Protein AF-A0A0L8FNW1-F1 (afdb_monomer)

Foldseek 3Di:
DVVVVVVVVVVVVVVVVLVVVLVVQVVVLVVVVVVQVVCCVPPVDGDDPVSNDRDDRPPPPPPPPD

Mean predicted aligned error: 8.1 Å

Solvent-accessible surface area (backbone atoms only — not comparable to full-atom values): 4113 Å² total; per-residue (Å²): 113,70,66,63,52,55,53,51,51,53,52,53,50,50,53,49,52,53,50,52,52,52,50,51,48,50,51,53,48,52,53,52,49,51,52,35,54,51,42,30,71,73,70,74,46,85,55,75,68,84,76,69,60,81,76,86,76,84,78,83,72,83,84,77,88,123

Secondary structure (DSSP, 8-state):
-HHHHHHHHHHHHHHHHHHHHHHHHHHHHHHHHHHHHHHHHHHSS---GGG-SPPP---TTTT---

pLDDT: mean 83.33, std 15.33, range [41.41, 96.81]

Radius of gyration: 18.83 Å; Cα contacts (8 Å, |Δi|>4): 21; chains: 1; bounding box: 35×18×56 Å

Structure (mmCIF, N/CA/C/O backbone):
data_AF-A0A0L8FNW1-F1
#
_entry.id   AF-A0A0L8FNW1-F1
#
loop_
_atom_site.group_PDB
_atom_site.id
_atom_site.type_symbol
_atom_site.label_atom_id
_atom_site.label_alt_id
_atom_site.label_comp_id
_atom_site.label_asym_id
_atom_site.label_entity_id
_atom_site.label_seq_id
_atom_site.pdbx_PDB_ins_code
_atom_site.Cartn_x
_atom_site.Cartn_y
_atom_site.Cartn_z
_atom_site.occupancy
_atom_site.B_iso_or_equiv
_atom_site.auth_seq_id
_atom_site.auth_comp_id
_atom_site.auth_asym_id
_atom_site.auth_atom_id
_atom_site.pdbx_PDB_model_num
ATOM 1 N N . ALA A 1 1 ? 17.167 0.207 -30.286 1.00 69.81 1 ALA A N 1
ATOM 2 C CA . ALA A 1 1 ? 17.056 1.411 -29.431 1.00 69.81 1 ALA A CA 1
ATOM 3 C C . ALA A 1 1 ? 15.646 1.613 -28.849 1.00 69.81 1 ALA A C 1
ATOM 5 O O . ALA A 1 1 ? 15.501 1.548 -27.638 1.00 69.81 1 ALA A O 1
ATOM 6 N N . ARG A 1 2 ? 14.592 1.788 -29.666 1.00 86.38 2 ARG A N 1
ATOM 7 C CA . ARG A 1 2 ? 13.235 2.149 -29.185 1.00 86.38 2 ARG A CA 1
ATOM 8 C C . ARG A 1 2 ? 12.560 1.108 -28.277 1.00 86.38 2 ARG A C 1
ATOM 10 O O . ARG A 1 2 ? 11.917 1.471 -27.302 1.00 86.38 2 ARG A O 1
ATOM 17 N N . ILE A 1 3 ? 12.748 -0.180 -28.565 1.00 90.69 3 ILE A N 1
ATOM 18 C CA . ILE A 1 3 ? 12.161 -1.279 -27.775 1.00 90.69 3 ILE A CA 1
ATOM 19 C C . ILE A 1 3 ? 12.764 -1.341 -26.363 1.00 90.69 3 ILE A C 1
ATOM 21 O O . ILE A 1 3 ? 12.021 -1.458 -25.395 1.00 90.69 3 ILE A O 1
ATOM 25 N N . ALA A 1 4 ? 14.088 -1.205 -26.234 1.00 91.06 4 ALA A N 1
ATOM 26 C CA . ALA A 1 4 ? 14.769 -1.220 -24.937 1.00 91.06 4 ALA A CA 1
ATOM 27 C C . ALA A 1 4 ? 14.329 -0.045 -24.044 1.00 91.06 4 ALA A C 1
ATOM 29 O O . ALA A 1 4 ? 14.089 -0.234 -22.854 1.00 91.06 4 ALA A O 1
ATOM 30 N N . PHE A 1 5 ? 14.142 1.142 -24.635 1.00 90.19 5 PHE A N 1
ATOM 31 C CA . PHE A 1 5 ? 13.592 2.306 -23.937 1.00 90.19 5 PHE A CA 1
ATOM 32 C C . PHE A 1 5 ? 12.183 2.030 -23.384 1.00 90.19 5 PHE A C 1
ATOM 34 O O . PHE A 1 5 ? 11.957 2.166 -22.184 1.00 90.19 5 PHE A O 1
ATOM 41 N N . LEU A 1 6 ? 11.264 1.546 -24.228 1.00 95.25 6 LEU A N 1
ATOM 42 C CA . LEU A 1 6 ? 9.885 1.230 -23.825 1.00 95.25 6 LEU A CA 1
ATOM 43 C C . LEU A 1 6 ? 9.816 0.113 -22.767 1.00 95.25 6 LEU A C 1
ATOM 45 O O . LEU A 1 6 ? 8.967 0.134 -21.878 1.00 95.25 6 LEU A O 1
ATOM 49 N N . GLN A 1 7 ? 10.717 -0.871 -22.829 1.00 94.69 7 GLN A N 1
ATOM 50 C CA . GLN A 1 7 ? 10.808 -1.925 -21.815 1.00 94.69 7 GLN A CA 1
ATOM 51 C C . GLN A 1 7 ? 11.283 -1.387 -20.459 1.00 94.69 7 GLN A C 1
ATOM 53 O O . GLN A 1 7 ? 10.739 -1.794 -19.428 1.00 94.69 7 GLN A O 1
ATOM 58 N N . GLY A 1 8 ? 12.261 -0.476 -20.461 1.00 94.25 8 GLY A N 1
ATOM 59 C CA . GLY A 1 8 ? 12.743 0.206 -19.259 1.00 94.25 8 GLY A CA 1
ATOM 60 C C . GLY A 1 8 ? 11.659 1.067 -18.614 1.00 94.25 8 GLY A C 1
ATOM 61 O O . GLY A 1 8 ? 11.406 0.934 -17.416 1.00 94.25 8 GLY A O 1
ATOM 62 N N . GLU A 1 9 ? 10.955 1.869 -19.417 1.00 95.88 9 GLU A N 1
ATOM 63 C CA . GLU A 1 9 ? 9.837 2.705 -18.962 1.00 95.88 9 GLU A CA 1
ATOM 64 C C . GLU A 1 9 ? 8.722 1.862 -18.327 1.00 95.88 9 GLU A C 1
ATOM 66 O O . GLU A 1 9 ? 8.322 2.113 -17.189 1.00 95.88 9 GLU A O 1
ATOM 71 N N . ARG A 1 10 ? 8.296 0.783 -18.999 1.00 95.75 10 ARG A N 1
ATOM 72 C CA . ARG A 1 10 ? 7.291 -0.148 -18.464 1.00 95.75 10 ARG A CA 1
ATOM 73 C C . ARG A 1 10 ? 7.717 -0.760 -17.124 1.00 95.75 10 ARG A C 1
ATOM 75 O O . ARG A 1 10 ? 6.892 -0.891 -16.223 1.00 95.75 10 ARG A O 1
ATOM 82 N N . LYS A 1 11 ? 8.991 -1.146 -16.972 1.00 95.12 11 LYS A N 1
ATOM 83 C CA . LYS A 1 11 ? 9.517 -1.697 -15.708 1.00 95.12 11 LYS A CA 1
ATOM 84 C C . LYS A 1 11 ? 9.491 -0.648 -14.591 1.00 95.12 11 LYS A C 1
ATOM 86 O O . LYS A 1 11 ? 9.093 -0.968 -13.473 1.00 95.12 11 LYS A O 1
ATOM 91 N N . GLY A 1 12 ? 9.867 0.596 -14.894 1.00 93.94 12 GLY A N 1
ATOM 92 C CA . GLY A 1 12 ? 9.789 1.714 -13.952 1.00 93.94 12 GLY A CA 1
ATOM 93 C C . GLY A 1 12 ? 8.357 1.984 -13.485 1.00 93.94 12 GLY A C 1
ATOM 94 O O . GLY A 1 12 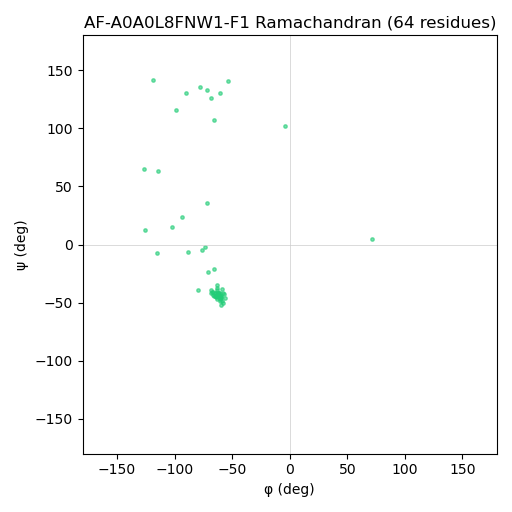? 8.112 2.094 -12.283 1.00 93.94 12 GLY A O 1
ATOM 95 N N . GLN A 1 13 ? 7.401 1.998 -14.418 1.00 96.81 13 GLN A N 1
ATOM 96 C CA . GLN A 1 13 ? 5.981 2.160 -14.102 1.00 96.81 13 GLN A CA 1
ATOM 97 C C . GLN A 1 13 ? 5.441 1.021 -13.232 1.00 96.81 13 GLN A C 1
ATOM 99 O O . GLN A 1 13 ? 4.725 1.281 -12.268 1.00 96.81 13 GLN A O 1
ATOM 104 N N . GLU A 1 14 ? 5.805 -0.232 -13.518 1.00 95.50 14 GLU A N 1
ATOM 105 C CA . GLU A 1 14 ? 5.365 -1.375 -12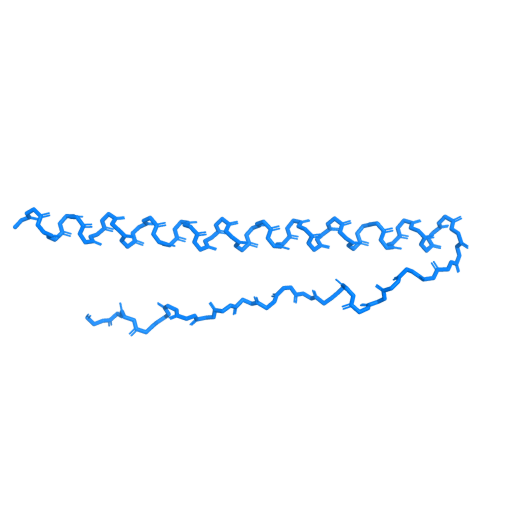.710 1.00 95.50 14 GLU A CA 1
ATOM 106 C C . GLU A 1 14 ? 5.909 -1.301 -11.277 1.00 95.50 14 GLU A C 1
ATOM 108 O O . GLU A 1 14 ? 5.163 -1.524 -10.324 1.00 95.50 14 GLU A O 1
ATOM 113 N N . ASN A 1 15 ? 7.176 -0.914 -11.104 1.00 91.94 15 ASN A N 1
ATOM 114 C CA . ASN A 1 15 ? 7.772 -0.731 -9.780 1.00 91.94 15 ASN A CA 1
ATOM 115 C C . ASN A 1 15 ? 7.063 0.374 -8.987 1.00 91.94 15 ASN A C 1
ATOM 117 O O . ASN A 1 15 ? 6.751 0.183 -7.809 1.00 91.94 15 ASN A O 1
ATOM 121 N N . LEU A 1 16 ? 6.766 1.506 -9.635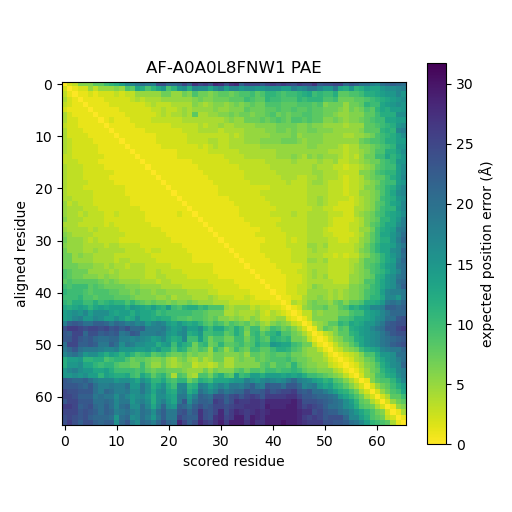 1.00 95.31 16 LEU A N 1
ATOM 122 C CA . LEU A 1 16 ? 6.034 2.605 -9.007 1.00 95.31 16 LEU A CA 1
ATOM 123 C C . LEU A 1 16 ? 4.612 2.180 -8.631 1.00 95.31 16 LEU A C 1
ATOM 125 O O . LEU A 1 16 ? 4.180 2.414 -7.505 1.00 95.31 16 LEU A O 1
ATOM 129 N N . LYS A 1 17 ? 3.903 1.495 -9.534 1.00 94.88 17 LYS A N 1
ATOM 130 C CA . LYS A 1 17 ? 2.565 0.953 -9.269 1.00 94.88 17 LYS A CA 1
ATOM 131 C C . LYS A 1 17 ? 2.578 0.041 -8.044 1.00 94.88 17 LYS A C 1
ATOM 133 O O . LYS A 1 17 ? 1.725 0.173 -7.170 1.00 94.88 17 LYS A O 1
ATOM 138 N N . GLN A 1 18 ? 3.553 -0.862 -7.953 1.00 91.56 18 GLN A N 1
ATOM 139 C CA . GLN A 1 18 ? 3.688 -1.760 -6.807 1.00 91.56 18 GLN A CA 1
ATOM 140 C C . GLN A 1 18 ? 3.939 -0.997 -5.511 1.00 91.56 18 GLN A C 1
ATOM 142 O O . GLN A 1 18 ? 3.336 -1.324 -4.491 1.00 91.56 18 GLN A O 1
ATOM 147 N N . ASP A 1 19 ? 4.782 0.033 -5.543 1.00 94.38 19 ASP A N 1
ATOM 148 C CA . ASP A 1 19 ? 5.047 0.847 -4.362 1.00 94.38 19 ASP A CA 1
ATOM 149 C C . ASP A 1 19 ? 3.814 1.616 -3.891 1.00 94.38 19 ASP A C 1
ATOM 151 O O . ASP A 1 19 ? 3.476 1.585 -2.708 1.00 94.38 19 ASP A O 1
ATOM 155 N N . LEU A 1 20 ? 3.082 2.224 -4.822 1.00 96.19 20 LEU A N 1
ATOM 156 C CA . LEU A 1 20 ? 1.838 2.924 -4.521 1.00 96.19 20 LEU A CA 1
ATOM 157 C C . LEU A 1 20 ? 0.796 1.982 -3.911 1.00 96.19 20 LEU A C 1
ATOM 159 O O . LEU A 1 20 ? 0.203 2.314 -2.888 1.00 96.19 20 LEU A O 1
ATOM 163 N N . VAL A 1 21 ? 0.629 0.778 -4.465 1.00 94.56 21 VAL A N 1
ATOM 164 C CA . VAL A 1 21 ? -0.275 -0.234 -3.896 1.00 94.56 21 VAL A CA 1
ATOM 165 C C . VAL A 1 21 ? 0.151 -0.626 -2.479 1.00 94.56 21 VAL A C 1
ATOM 167 O O . VAL A 1 21 ? -0.701 -0.737 -1.596 1.00 94.56 21 VAL A O 1
ATOM 170 N N . ARG A 1 22 ? 1.455 -0.804 -2.221 1.00 93.31 22 ARG A N 1
ATOM 171 C CA . ARG A 1 22 ? 1.949 -1.092 -0.865 1.00 93.31 22 ARG A CA 1
ATOM 172 C C . ARG A 1 22 ? 1.641 0.048 0.102 1.00 93.31 22 ARG A C 1
ATOM 174 O O . ARG A 1 22 ? 1.170 -0.216 1.205 1.00 93.31 22 ARG A O 1
ATOM 181 N N . ARG A 1 23 ? 1.863 1.298 -0.312 1.00 95.62 23 ARG A N 1
ATOM 182 C CA . ARG A 1 23 ? 1.579 2.484 0.509 1.00 95.62 23 ARG A CA 1
ATOM 183 C C . ARG A 1 23 ? 0.099 2.602 0.843 1.00 95.62 23 ARG A C 1
ATOM 185 O O . ARG A 1 23 ? -0.223 2.816 2.005 1.00 95.62 23 ARG A O 1
ATOM 192 N N . ILE A 1 24 ? -0.787 2.406 -0.135 1.00 95.31 24 ILE A N 1
ATOM 193 C CA . ILE A 1 24 ? -2.240 2.432 0.088 1.00 95.31 24 ILE A CA 1
ATOM 194 C C . ILE A 1 24 ? -2.627 1.385 1.135 1.00 95.31 24 ILE A C 1
ATOM 196 O O . ILE A 1 24 ? -3.229 1.737 2.144 1.00 95.31 24 ILE A O 1
ATOM 200 N N . LYS A 1 25 ? -2.178 0.134 0.972 1.00 92.62 25 LYS A N 1
ATOM 201 C CA . LYS A 1 25 ? -2.458 -0.939 1.939 1.00 92.62 25 LYS A CA 1
ATOM 202 C C . LYS A 1 25 ? -1.935 -0.626 3.348 1.00 92.62 25 LYS A C 1
ATOM 204 O O . LYS A 1 25 ? -2.596 -0.941 4.333 1.00 92.62 25 LYS A O 1
ATOM 209 N N . MET A 1 26 ? -0.762 0.002 3.461 1.00 92.94 26 MET A N 1
ATOM 210 C CA . MET A 1 26 ? -0.209 0.421 4.756 1.00 92.94 26 MET A CA 1
ATOM 211 C C . MET A 1 26 ? -1.018 1.548 5.402 1.00 92.94 26 MET A C 1
ATOM 213 O O . MET A 1 26 ? -1.223 1.533 6.613 1.00 92.94 26 MET A O 1
ATOM 217 N N . LEU A 1 27 ? -1.494 2.506 4.608 1.00 95.75 27 LEU A N 1
ATOM 218 C CA . LEU A 1 27 ? -2.338 3.595 5.095 1.00 95.75 27 LEU A CA 1
ATOM 219 C C . LEU A 1 27 ? -3.712 3.083 5.539 1.00 95.75 27 LEU A C 1
ATOM 221 O O . LEU A 1 27 ? -4.193 3.471 6.601 1.00 95.75 27 LEU A O 1
ATOM 225 N N . GLU A 1 28 ? -4.314 2.171 4.777 1.00 94.06 28 GLU A N 1
ATOM 226 C CA . GLU A 1 28 ? -5.562 1.500 5.153 1.00 94.06 28 GLU A CA 1
ATOM 227 C C . GLU A 1 28 ? -5.403 0.735 6.468 1.00 94.06 28 GLU A C 1
ATOM 229 O O . GLU A 1 28 ? -6.236 0.861 7.366 1.00 94.06 28 GLU A O 1
ATOM 234 N N . PHE A 1 29 ? -4.305 -0.011 6.611 1.00 92.31 29 PHE A N 1
ATOM 235 C CA . PHE A 1 29 ? -3.978 -0.722 7.841 1.00 92.31 29 PHE A CA 1
ATOM 236 C C . PHE A 1 29 ? -3.807 0.229 9.034 1.00 92.31 29 PHE A C 1
ATOM 238 O O . PHE A 1 29 ? -4.414 0.014 10.083 1.00 92.31 29 PHE A O 1
ATOM 245 N N . ALA A 1 30 ? -3.026 1.301 8.873 1.00 93.06 30 ALA A N 1
ATOM 246 C CA . ALA A 1 30 ? -2.807 2.293 9.923 1.00 93.06 30 ALA A CA 1
ATOM 247 C C . ALA A 1 30 ? -4.126 2.945 10.364 1.00 93.06 30 ALA A C 1
ATOM 249 O O . ALA A 1 30 ? -4.398 3.045 11.559 1.00 93.06 30 ALA A O 1
ATOM 250 N N . LEU A 1 31 ? -4.984 3.309 9.407 1.00 93.69 31 LEU A N 1
ATOM 251 C CA . LEU A 1 31 ? -6.295 3.886 9.689 1.00 93.69 31 LEU A CA 1
ATOM 252 C C . LEU A 1 31 ? -7.206 2.910 10.447 1.00 93.69 31 LEU A C 1
ATOM 254 O O . LEU A 1 31 ? -7.875 3.309 11.402 1.00 93.69 31 LEU A O 1
ATOM 258 N N . LYS A 1 32 ? -7.247 1.635 10.040 1.00 91.25 32 LYS A N 1
ATOM 259 C CA . LYS A 1 32 ? -8.025 0.598 10.738 1.00 91.25 32 LYS A CA 1
ATOM 260 C C . LYS A 1 32 ? -7.518 0.374 12.162 1.00 91.25 32 LYS A C 1
ATOM 262 O O . LYS A 1 32 ? -8.327 0.318 13.086 1.00 91.25 32 LYS A O 1
ATOM 267 N N . SER A 1 33 ? -6.200 0.306 12.341 1.00 90.50 33 SER A N 1
ATOM 268 C CA . SER A 1 33 ? -5.559 0.171 13.652 1.00 90.50 33 SER A CA 1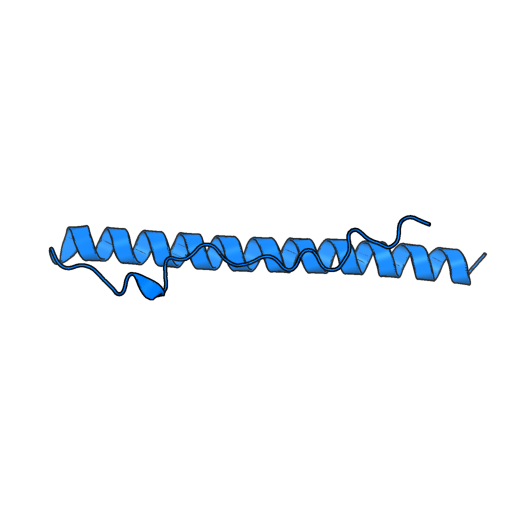
ATOM 269 C C . SER A 1 33 ? -5.900 1.341 14.577 1.00 90.50 33 SER A C 1
ATOM 271 O O . SER A 1 33 ? -6.340 1.128 15.709 1.00 90.50 33 SER A O 1
ATOM 273 N N . GLU A 1 34 ? -5.814 2.578 14.075 1.00 92.38 34 GLU A N 1
ATOM 274 C CA . GLU A 1 34 ? -6.169 3.773 14.847 1.00 92.38 34 GLU A CA 1
ATOM 275 C C . GLU A 1 34 ? -7.652 3.764 15.255 1.00 92.38 34 GLU A C 1
ATOM 277 O O . GLU A 1 34 ? -7.987 4.036 16.408 1.00 92.38 34 GLU A O 1
ATOM 282 N N . ARG A 1 35 ? -8.556 3.361 14.348 1.00 91.44 35 ARG A N 1
ATOM 283 C CA . ARG A 1 35 ? -9.993 3.222 14.650 1.00 91.44 35 ARG A CA 1
ATOM 284 C C . ARG A 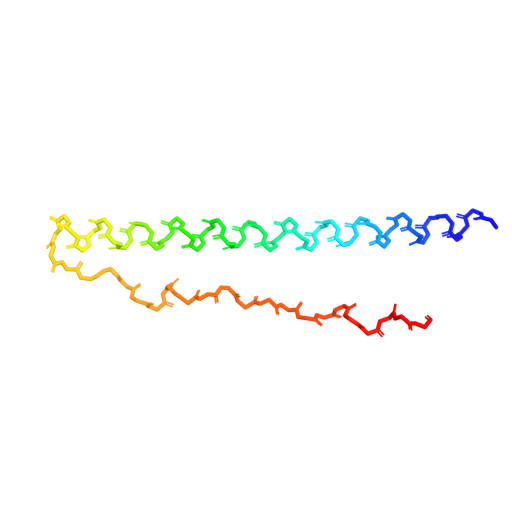1 35 ? -10.271 2.172 15.724 1.00 91.44 35 ARG A C 1
ATOM 286 O O . ARG A 1 35 ? -11.071 2.432 16.623 1.00 91.44 35 ARG A O 1
ATOM 293 N N . ALA A 1 36 ? -9.617 1.013 15.655 1.00 89.94 36 ALA A N 1
ATOM 294 C CA . ALA A 1 36 ? -9.768 -0.037 16.659 1.00 89.94 36 ALA A CA 1
ATOM 295 C C . ALA A 1 36 ? -9.268 0.427 18.036 1.00 89.94 36 ALA A C 1
ATOM 297 O O . ALA A 1 36 ? -9.964 0.258 19.040 1.00 89.94 36 ALA A O 1
ATOM 298 N N . LYS A 1 37 ? -8.106 1.093 18.077 1.00 90.56 37 LYS A N 1
ATOM 299 C CA . LYS A 1 37 ? -7.541 1.676 19.300 1.00 90.56 37 LYS A CA 1
ATOM 300 C C . LYS A 1 37 ? -8.467 2.731 19.907 1.00 90.56 37 LYS A C 1
ATOM 302 O O . LYS A 1 37 ? -8.747 2.681 21.105 1.00 90.56 37 LYS A O 1
ATOM 307 N N . TYR A 1 38 ? -8.979 3.650 19.088 1.00 92.50 38 TYR A N 1
ATOM 308 C CA . TYR A 1 38 ? -9.911 4.684 19.533 1.00 92.50 38 TYR A CA 1
ATOM 309 C C . TYR A 1 38 ? -11.212 4.090 20.083 1.00 92.50 38 TYR A C 1
ATOM 311 O O . TYR A 1 38 ? -11.702 4.530 21.120 1.00 92.50 38 TYR A O 1
ATOM 319 N N . HIS A 1 39 ? -11.764 3.065 19.432 1.00 92.69 39 HIS A N 1
ATOM 320 C CA . HIS A 1 39 ? -12.987 2.416 19.898 1.00 92.69 39 HIS A CA 1
ATOM 321 C C . HIS A 1 39 ? -12.800 1.701 21.232 1.00 92.69 39 HIS A C 1
ATOM 323 O O . HIS A 1 39 ? -13.622 1.867 22.131 1.00 92.69 39 HIS A O 1
ATOM 329 N N . LYS A 1 40 ? -11.698 0.959 21.385 1.00 89.88 40 LYS A N 1
ATOM 330 C CA . LYS A 1 40 ? -11.351 0.327 22.658 1.00 89.88 40 LYS A CA 1
ATOM 331 C C . LYS A 1 40 ? -11.247 1.365 23.773 1.00 89.88 40 LYS A C 1
ATOM 333 O O . LYS A 1 40 ? -11.780 1.147 24.855 1.00 89.88 40 LYS A O 1
ATOM 338 N N . LEU A 1 41 ? -10.619 2.508 23.492 1.00 91.12 41 LEU A N 1
ATOM 339 C CA . LEU A 1 41 ? -10.496 3.602 24.454 1.00 91.12 41 LEU A CA 1
ATOM 340 C C . LEU A 1 41 ? -11.849 4.252 24.788 1.00 91.12 41 LEU A C 1
ATOM 342 O O . LEU A 1 41 ? -12.094 4.580 25.943 1.00 91.12 41 LEU A O 1
ATOM 346 N N . LYS A 1 42 ? -12.723 4.446 23.794 1.00 93.62 42 LYS A N 1
ATOM 347 C CA . LYS A 1 42 ? -13.998 5.159 23.960 1.00 93.62 42 LYS A CA 1
ATOM 348 C C . LYS A 1 42 ? -15.108 4.307 24.579 1.00 93.62 42 LYS A C 1
ATOM 350 O O . LYS A 1 42 ? -15.900 4.830 25.354 1.00 93.62 42 LYS A O 1
ATOM 355 N N . TYR A 1 43 ? -15.195 3.033 24.207 1.00 91.75 43 TYR A N 1
ATOM 356 C CA . TYR A 1 43 ? -16.319 2.159 24.559 1.00 91.75 43 TYR A CA 1
ATOM 357 C C . TYR A 1 43 ? -15.919 0.986 25.461 1.00 91.75 43 TYR A C 1
ATOM 359 O O . TYR A 1 43 ? -16.788 0.256 25.924 1.00 91.75 43 TYR A O 1
ATOM 367 N N . GLY A 1 44 ? -14.622 0.778 25.715 1.00 89.50 44 GLY A N 1
ATOM 368 C CA . GLY A 1 44 ? -14.132 -0.321 26.555 1.00 89.50 44 GLY A CA 1
ATOM 369 C C . GLY A 1 44 ? -14.244 -1.711 25.916 1.00 89.50 44 GLY A C 1
ATOM 370 O O . GLY A 1 44 ? -13.932 -2.702 26.567 1.00 89.50 44 GLY A O 1
ATOM 371 N N . THR A 1 45 ? -14.663 -1.797 24.650 1.00 87.62 45 THR A N 1
ATOM 372 C CA . THR A 1 45 ? -14.868 -3.053 23.913 1.00 87.62 45 THR A CA 1
ATOM 373 C C . THR A 1 45 ? -13.958 -3.134 22.691 1.00 87.62 45 THR A C 1
ATOM 375 O O . THR A 1 45 ? -13.780 -2.142 21.973 1.00 87.62 45 THR A O 1
ATOM 378 N N . ASP A 1 46 ? -13.427 -4.322 22.412 1.00 81.19 46 ASP A N 1
ATOM 379 C CA . ASP A 1 46 ? -12.601 -4.575 21.232 1.00 81.19 46 ASP A CA 1
ATOM 380 C C . ASP A 1 46 ? -13.445 -4.589 19.942 1.00 81.19 46 ASP A C 1
ATOM 382 O O . ASP A 1 46 ? -14.499 -5.216 19.869 1.00 81.19 46 ASP A O 1
ATOM 386 N N . LEU A 1 47 ? -12.965 -3.884 18.913 1.00 72.56 47 LEU A N 1
ATOM 387 C CA . LEU A 1 47 ? -13.490 -3.951 17.545 1.00 72.56 47 LEU A CA 1
ATOM 388 C C . LEU A 1 47 ? -12.737 -5.052 16.786 1.00 72.56 47 LEU A C 1
ATOM 390 O O . LEU A 1 47 ? -11.509 -5.062 16.824 1.00 72.56 47 LEU A O 1
ATOM 394 N N . ASN A 1 48 ? -13.478 -5.949 16.123 1.00 67.25 48 ASN A N 1
ATOM 395 C CA . ASN A 1 48 ? -13.031 -7.057 15.255 1.00 67.25 48 ASN A CA 1
ATOM 396 C C . ASN A 1 48 ? -11.509 -7.147 15.000 1.00 67.25 48 ASN A C 1
ATOM 398 O O . ASN A 1 48 ? -10.965 -6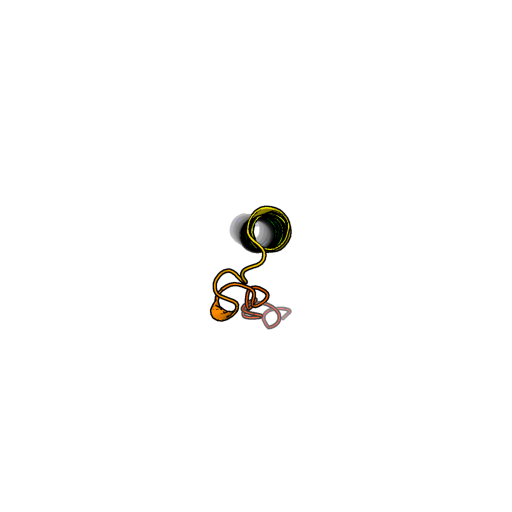.445 14.146 1.00 67.25 48 ASN A O 1
ATOM 402 N N . GLN A 1 49 ? -10.829 -8.064 15.700 1.00 64.62 49 GLN A N 1
ATOM 403 C CA . GLN A 1 49 ? -9.375 -8.261 15.589 1.00 64.62 49 GLN A CA 1
ATOM 404 C C . GLN A 1 49 ? -8.932 -8.895 14.262 1.00 64.62 49 GLN A C 1
ATOM 406 O O . GLN A 1 49 ? -7.792 -8.694 13.839 1.00 64.62 49 GLN A O 1
ATOM 411 N N . ASP A 1 50 ? -9.817 -9.623 13.576 1.00 62.19 50 ASP A N 1
ATOM 412 C CA . ASP A 1 50 ? -9.474 -10.346 12.345 1.00 62.19 50 ASP A CA 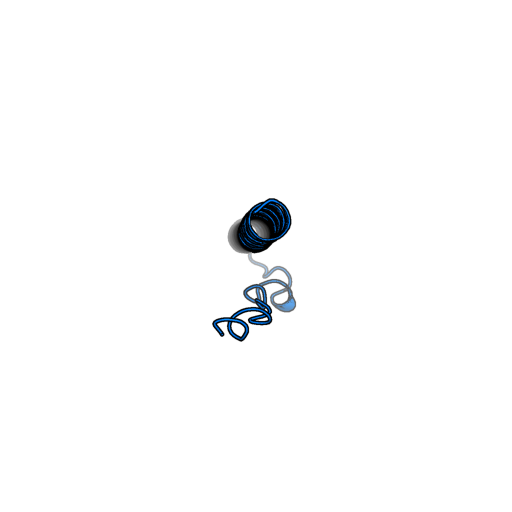1
ATOM 413 C C . ASP A 1 50 ? -9.090 -9.428 11.172 1.00 62.19 50 ASP A C 1
ATOM 415 O O . ASP A 1 50 ? -8.367 -9.850 10.267 1.00 62.19 50 ASP A O 1
ATOM 419 N N . GLU A 1 51 ? -9.496 -8.154 11.213 1.00 61.34 51 GLU A N 1
ATOM 420 C CA . GLU A 1 51 ? -9.158 -7.146 10.200 1.00 61.34 51 GLU A CA 1
ATOM 421 C C . GLU A 1 51 ? -7.839 -6.397 10.461 1.00 61.34 51 GLU A C 1
ATOM 423 O O . GLU A 1 51 ? -7.394 -5.632 9.603 1.00 61.34 51 GLU A O 1
ATOM 428 N N . LEU A 1 52 ? -7.193 -6.612 11.613 1.00 71.06 52 LEU A N 1
ATOM 429 C CA . LEU A 1 52 ? -5.942 -5.948 12.012 1.00 71.06 52 LEU A CA 1
ATOM 430 C C . LEU A 1 52 ? -4.693 -6.756 11.641 1.00 71.06 52 LEU A C 1
ATOM 432 O O . LEU A 1 52 ? -3.627 -6.587 12.238 1.00 71.06 52 LEU A O 1
ATOM 436 N N . LYS A 1 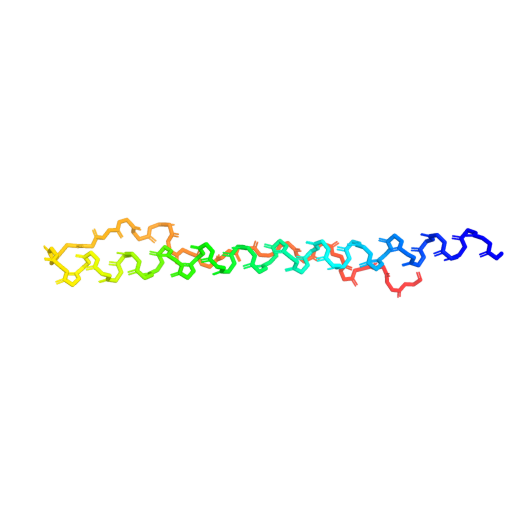53 ? -4.789 -7.641 10.649 1.00 76.88 53 LYS A N 1
ATOM 437 C CA . LYS A 1 53 ? -3.608 -8.322 10.115 1.00 76.88 53 LYS A CA 1
ATOM 438 C C . LYS A 1 53 ? -2.852 -7.380 9.174 1.00 76.88 53 LYS A C 1
ATOM 440 O O . LYS A 1 53 ? -3.484 -6.729 8.338 1.00 76.88 53 LYS A O 1
ATOM 445 N N . PRO A 1 54 ? -1.511 -7.310 9.276 1.00 77.31 54 PRO A N 1
ATOM 446 C CA . PRO A 1 54 ? -0.708 -6.584 8.307 1.00 77.31 54 PRO A CA 1
ATOM 447 C C . PRO A 1 54 ? -1.019 -7.070 6.885 1.00 77.31 54 PRO A C 1
ATOM 449 O O . PRO A 1 54 ? -1.201 -8.276 6.680 1.00 77.31 54 PRO A O 1
ATOM 452 N N . PRO A 1 55 ? -1.085 -6.167 5.894 1.00 82.12 55 PRO A N 1
ATOM 453 C CA . PRO A 1 55 ? -1.370 -6.556 4.523 1.00 82.12 55 PRO A CA 1
ATOM 454 C C . PRO A 1 55 ? -0.303 -7.526 4.004 1.00 82.12 55 PRO A C 1
ATOM 456 O O . PRO A 1 55 ? 0.894 -7.255 4.083 1.00 82.12 55 PRO A O 1
ATOM 459 N N . ALA A 1 56 ? -0.735 -8.650 3.428 1.00 80.38 56 ALA A N 1
ATOM 460 C CA . ALA A 1 56 ? 0.170 -9.548 2.723 1.00 80.38 56 ALA A CA 1
ATOM 461 C C . ALA A 1 56 ? 0.671 -8.865 1.439 1.00 80.38 56 ALA A C 1
ATOM 463 O O . ALA A 1 56 ? -0.116 -8.387 0.609 1.00 80.38 56 ALA A O 1
ATOM 464 N N . PHE A 1 57 ? 1.992 -8.808 1.282 1.00 74.75 57 PHE A N 1
ATOM 465 C CA . PHE A 1 57 ? 2.633 -8.291 0.081 1.00 74.75 57 PHE A CA 1
ATOM 466 C C . PHE A 1 57 ? 3.049 -9.456 -0.814 1.00 74.75 57 PHE A C 1
ATOM 468 O O . PHE A 1 57 ? 3.911 -10.254 -0.447 1.00 74.75 57 PHE A O 1
ATOM 475 N N . ASP A 1 58 ? 2.454 -9.542 -2.002 1.00 65.38 58 ASP A N 1
ATOM 476 C CA . ASP A 1 58 ? 2.883 -10.492 -3.023 1.00 65.38 58 ASP A CA 1
ATOM 477 C C . ASP A 1 58 ? 4.299 -10.130 -3.501 1.00 65.38 58 ASP A C 1
ATOM 479 O O . ASP A 1 58 ? 4.487 -9.171 -4.253 1.00 65.38 58 ASP A O 1
ATOM 483 N N . LYS A 1 59 ? 5.307 -10.918 -3.108 1.00 58.66 59 LYS A N 1
ATOM 484 C CA . LYS A 1 59 ? 6.701 -10.822 -3.593 1.00 58.66 59 LYS A CA 1
ATOM 485 C C . LYS A 1 59 ? 6.869 -11.316 -5.043 1.00 58.66 59 LYS A C 1
ATOM 487 O O . LYS A 1 59 ? 7.857 -11.956 -5.384 1.00 58.66 59 LYS A O 1
ATOM 492 N N . LYS A 1 60 ? 5.897 -11.086 -5.929 1.00 54.88 60 LYS A N 1
ATOM 493 C CA . LYS A 1 60 ? 5.857 -11.754 -7.245 1.00 54.88 60 LYS A CA 1
ATOM 494 C C . LYS A 1 60 ? 6.882 -11.258 -8.280 1.00 54.88 60 LYS A C 1
ATOM 496 O O . LYS A 1 60 ? 6.936 -11.845 -9.352 1.00 54.88 60 LYS A O 1
ATOM 501 N N . ASN A 1 61 ? 7.716 -10.251 -7.992 1.00 53.09 61 ASN A N 1
ATOM 502 C CA . ASN A 1 61 ? 8.573 -9.628 -9.017 1.00 53.09 61 ASN A CA 1
ATOM 503 C C . ASN A 1 61 ? 10.086 -9.569 -8.733 1.00 53.09 61 ASN A C 1
ATOM 505 O O . ASN A 1 61 ? 10.806 -8.929 -9.496 1.00 53.09 61 ASN A O 1
ATOM 509 N N . GLU A 1 62 ? 10.610 -10.275 -7.728 1.00 52.31 62 GLU A N 1
ATOM 510 C CA . GLU A 1 62 ? 12.070 -10.326 -7.490 1.00 52.31 62 GLU A CA 1
ATOM 511 C C . GLU A 1 62 ? 12.830 -11.239 -8.487 1.00 52.31 62 GLU A C 1
ATOM 513 O O . GLU A 1 62 ? 14.055 -11.263 -8.494 1.00 52.31 62 GLU A O 1
ATOM 518 N N . GLY A 1 63 ? 12.130 -11.955 -9.381 1.00 48.91 63 GLY A N 1
ATOM 519 C CA . GLY A 1 63 ? 12.699 -13.027 -10.218 1.00 48.91 63 GLY A CA 1
ATOM 520 C C . GLY A 1 63 ? 13.016 -12.717 -11.690 1.00 48.91 63 GLY A C 1
ATOM 521 O O . GLY A 1 63 ? 13.204 -13.652 -12.461 1.00 48.91 63 GLY A O 1
ATOM 522 N N . LYS A 1 64 ? 13.063 -11.455 -12.135 1.00 46.41 64 LYS A N 1
ATOM 523 C CA . LYS A 1 64 ? 13.535 -11.110 -13.500 1.00 46.41 64 LYS A CA 1
ATOM 524 C C . LYS A 1 64 ? 14.644 -10.062 -13.452 1.00 46.41 64 LYS A C 1
ATOM 526 O O . LYS A 1 64 ? 14.490 -8.914 -13.879 1.00 46.41 64 LYS A O 1
ATOM 531 N N . LEU A 1 65 ? 15.761 -10.483 -12.871 1.00 49.34 65 LEU A N 1
ATOM 532 C CA . LEU A 1 65 ? 17.068 -9.856 -13.026 1.00 49.34 65 LEU A CA 1
ATOM 533 C C . LEU A 1 65 ? 17.993 -10.840 -13.761 1.00 49.34 65 LEU A C 1
ATOM 535 O O . LEU A 1 65 ? 18.956 -11.335 -13.192 1.00 49.34 65 LEU A O 1
ATOM 539 N N . LEU A 1 66 ? 17.630 -11.163 -15.003 1.00 41.41 66 LEU A N 1
ATOM 540 C CA . LEU A 1 66 ? 18.500 -11.718 -16.041 1.00 41.41 66 LEU A CA 1
ATOM 541 C C . LEU A 1 66 ? 18.140 -11.008 -17.348 1.00 41.41 66 LEU A C 1
ATOM 543 O O . LEU A 1 66 ? 16.917 -10.883 -17.609 1.00 41.41 66 LEU A O 1
#

Organism: Octopus bimaculoides (NCBI:txid3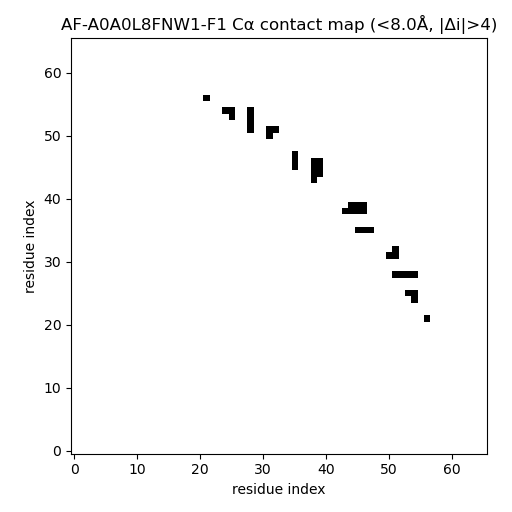7653)

InterPro domains:
  IPR013258 Striatin, N-terminal [PF08232] (1-60)
  IPR051488 WD repeat-containing striatin [PTHR15653] (1-61)

Sequence (66 aa):
ARIAFLQGERKGQENLKQDLVRRIKMLEFALKSERAKYHKLKYGTDLNQDELKPPAFDKKNEGKLL